Protein AF-A0A4Q8UHH3-F1 (afdb_monomer_lite)

Sequence (117 aa):
MDSLEEYKSFIDDAVATSRSMQSNWCLQGKYPDTAENSEINELLSTLNKKQLLVLSAMLERAKESGVHDLLALIHEKQILGNLEIYTSKSKLPVEPFGTEMHYDFISRKFGDDWPEL

Foldseek 3Di:
DDLVVVLVVVLVVLLVVLADPVLVCLQVLHDPPDPVCVVVSVVSVPDDNVRSNVVSVVRSVVSLVVSLVVQVVQLVCVVVVNDWDDDPVGIRDRPPPVDGSSVVSVCVNVPHDDDDD

Radius of gyration: 18.14 Å; chains: 1; bounding box: 42×30×45 Å

Secondary structure (DSSP, 8-state):
--HHHHHHHHHHHHHHHTS-HHHHHHHHT---S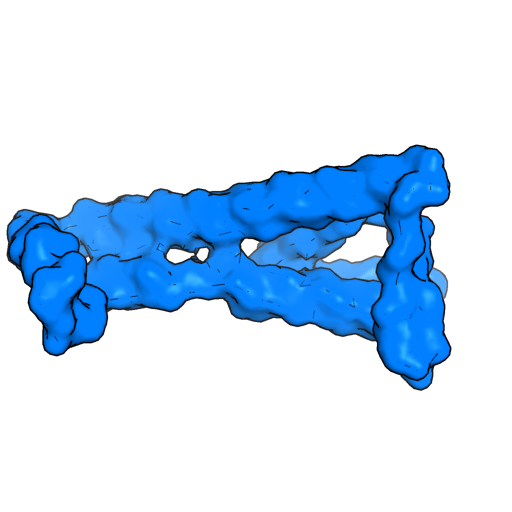SGGGHHHHHHHHH--HHHHHHHHHHHHHHHHHHHHHHHHHHHHHHHTTS---B-SS-BPPSSTTSS-HHHHHHHHHHTPPPPP-

Structure (mmCIF, N/CA/C/O backbone):
data_AF-A0A4Q8UHH3-F1
#
_entry.id   AF-A0A4Q8UHH3-F1
#
loop_
_atom_site.group_PDB
_atom_site.id
_atom_site.type_symbol
_atom_site.label_atom_id
_atom_site.label_alt_id
_atom_site.label_comp_id
_atom_site.label_asym_id
_atom_site.label_entity_id
_atom_site.label_seq_id
_atom_site.pdbx_PDB_ins_code
_atom_site.Cartn_x
_atom_site.Cartn_y
_atom_site.Cartn_z
_atom_site.occupancy
_atom_site.B_iso_or_equiv
_atom_site.auth_seq_id
_atom_site.auth_comp_id
_atom_site.auth_asym_id
_atom_site.auth_atom_id
_atom_site.pdbx_PDB_model_num
ATOM 1 N N . MET A 1 1 ? 21.754 -7.822 -9.681 1.00 59.00 1 MET A N 1
ATOM 2 C CA . MET A 1 1 ? 20.289 -7.966 -9.724 1.00 59.00 1 MET A CA 1
ATOM 3 C C . MET A 1 1 ? 19.868 -7.358 -11.038 1.00 59.00 1 MET A C 1
ATOM 5 O O . MET A 1 1 ? 20.397 -6.303 -11.370 1.00 59.00 1 MET A O 1
ATOM 9 N N . ASP A 1 2 ? 19.097 -8.095 -11.823 1.00 85.75 2 ASP A N 1
ATOM 10 C CA . ASP A 1 2 ? 18.631 -7.643 -13.132 1.00 85.75 2 ASP A CA 1
ATOM 11 C C . ASP A 1 2 ? 17.644 -6.473 -12.959 1.00 85.75 2 ASP A C 1
ATOM 13 O O . ASP A 1 2 ? 16.943 -6.403 -11.950 1.00 85.75 2 ASP A O 1
ATOM 17 N N . SER A 1 3 ? 17.599 -5.560 -13.927 1.00 90.81 3 SER A N 1
ATOM 18 C CA . SER A 1 3 ? 16.670 -4.423 -13.973 1.00 90.81 3 SER A CA 1
ATOM 19 C C . SER A 1 3 ? 15.203 -4.846 -13.824 1.00 90.81 3 SER A C 1
ATOM 21 O O . SER A 1 3 ? 14.410 -4.132 -13.213 1.00 90.81 3 SER A O 1
ATOM 23 N N . LEU A 1 4 ? 14.866 -6.043 -14.313 1.00 93.56 4 LEU A N 1
ATOM 24 C CA . LEU A 1 4 ? 13.563 -6.669 -14.130 1.00 93.56 4 LEU A CA 1
ATOM 25 C C . LEU A 1 4 ? 13.283 -7.033 -12.668 1.00 93.56 4 LEU A C 1
ATOM 27 O O . LEU A 1 4 ? 12.205 -6.756 -12.156 1.00 93.56 4 LEU A O 1
ATOM 31 N N . GLU A 1 5 ? 14.246 -7.641 -11.981 1.00 93.75 5 GLU A N 1
ATOM 32 C CA . GLU A 1 5 ? 14.086 -8.037 -10.577 1.00 93.75 5 GLU A CA 1
ATOM 33 C C . GLU A 1 5 ? 13.984 -6.815 -9.656 1.00 93.75 5 GLU A C 1
ATOM 35 O O . GLU A 1 5 ? 13.251 -6.835 -8.672 1.00 93.75 5 GLU A O 1
ATOM 40 N N . GLU A 1 6 ? 14.662 -5.718 -10.000 1.00 93.62 6 GLU A N 1
ATOM 41 C CA . GLU A 1 6 ? 14.496 -4.435 -9.310 1.00 93.62 6 GLU A CA 1
ATOM 42 C C . GLU A 1 6 ? 13.085 -3.853 -9.531 1.00 93.62 6 GLU A C 1
ATOM 44 O O . GLU A 1 6 ? 12.507 -3.298 -8.598 1.00 93.62 6 GLU A O 1
ATOM 49 N N . TYR A 1 7 ? 12.495 -4.025 -10.722 1.00 95.44 7 TYR A N 1
ATOM 50 C CA . TYR A 1 7 ? 11.097 -3.653 -10.980 1.00 95.44 7 TYR A CA 1
ATOM 51 C C . TYR A 1 7 ? 10.117 -4.474 -10.153 1.00 95.44 7 TYR A C 1
ATOM 53 O O . TYR A 1 7 ? 9.265 -3.899 -9.477 1.00 95.44 7 TYR A O 1
ATOM 61 N N . LYS A 1 8 ? 10.269 -5.802 -10.156 1.00 96.06 8 LYS A N 1
ATOM 62 C CA . LYS A 1 8 ? 9.430 -6.690 -9.345 1.00 96.06 8 LYS A CA 1
ATOM 63 C C . LYS A 1 8 ? 9.503 -6.302 -7.871 1.00 96.06 8 LYS A C 1
ATOM 65 O O . LYS A 1 8 ? 8.473 -6.044 -7.260 1.00 96.06 8 LYS A O 1
ATOM 70 N N . SER A 1 9 ? 10.721 -6.131 -7.349 1.00 95.44 9 SER A N 1
ATOM 71 C CA . SER A 1 9 ? 10.949 -5.696 -5.968 1.00 95.44 9 SER A CA 1
ATOM 72 C C . SER A 1 9 ? 10.286 -4.352 -5.665 1.00 95.44 9 SER A C 1
ATOM 74 O O . SER A 1 9 ? 9.672 -4.211 -4.616 1.00 95.44 9 SER A O 1
ATOM 76 N N . PHE A 1 10 ? 10.371 -3.373 -6.571 1.00 95.69 10 PHE A N 1
ATOM 77 C CA . PHE A 1 10 ? 9.735 -2.068 -6.382 1.00 95.69 10 PHE A CA 1
ATOM 78 C C . PHE A 1 10 ? 8.207 -2.181 -6.246 1.00 95.69 10 PHE A C 1
ATOM 80 O O . PHE A 1 10 ? 7.610 -1.532 -5.384 1.00 95.69 10 PHE A O 1
ATOM 87 N N . ILE A 1 11 ? 7.565 -3.015 -7.069 1.00 97.56 11 ILE A N 1
ATOM 88 C CA . ILE A 1 11 ? 6.114 -3.241 -7.001 1.00 97.56 11 ILE A CA 1
ATOM 89 C C . ILE A 1 11 ? 5.730 -4.058 -5.770 1.00 97.56 11 ILE A C 1
ATOM 91 O O . ILE A 1 11 ? 4.761 -3.714 -5.092 1.00 97.56 11 ILE A O 1
ATOM 95 N N . ASP A 1 12 ? 6.504 -5.086 -5.432 1.00 97.31 12 ASP A N 1
ATOM 96 C CA . ASP A 1 12 ? 6.278 -5.897 -4.236 1.00 97.31 12 ASP A CA 1
ATOM 97 C C . ASP A 1 12 ? 6.399 -5.040 -2.958 1.00 97.31 12 ASP A C 1
ATOM 99 O O . ASP A 1 12 ? 5.568 -5.143 -2.049 1.00 97.31 12 ASP A O 1
ATOM 103 N N . ASP A 1 13 ? 7.353 -4.104 -2.919 1.00 96.31 13 ASP A N 1
ATOM 104 C CA . ASP A 1 13 ? 7.493 -3.119 -1.841 1.00 96.31 13 ASP A CA 1
ATOM 105 C C . ASP A 1 13 ? 6.301 -2.147 -1.790 1.00 96.31 13 ASP A C 1
ATOM 107 O O . ASP A 1 13 ? 5.816 -1.802 -0.702 1.00 96.31 13 ASP A O 1
ATOM 111 N N . ALA A 1 14 ? 5.778 -1.724 -2.947 1.00 97.25 14 ALA A N 1
ATOM 112 C CA . ALA A 1 14 ? 4.569 -0.903 -3.020 1.00 97.25 14 ALA A CA 1
ATOM 113 C C . ALA A 1 14 ? 3.342 -1.651 -2.468 1.00 97.25 14 ALA A C 1
ATOM 115 O O . ALA A 1 14 ? 2.574 -1.076 -1.693 1.00 97.25 14 ALA A O 1
ATOM 116 N N . VAL A 1 15 ? 3.194 -2.942 -2.787 1.00 97.81 15 VAL A N 1
ATOM 117 C CA . VAL A 1 15 ? 2.162 -3.837 -2.229 1.00 97.81 15 VAL A CA 1
ATOM 118 C C . VAL A 1 15 ? 2.316 -3.995 -0.718 1.00 97.81 15 VAL A C 1
ATOM 120 O O . VAL A 1 15 ? 1.335 -3.889 0.023 1.00 97.81 15 VAL A O 1
ATOM 123 N N . ALA A 1 16 ? 3.536 -4.213 -0.226 1.00 96.12 16 ALA A N 1
ATOM 124 C CA . ALA A 1 16 ? 3.792 -4.324 1.208 1.00 96.12 16 ALA A CA 1
ATOM 125 C C . ALA A 1 16 ? 3.436 -3.023 1.952 1.00 96.12 16 ALA A C 1
ATOM 127 O O . ALA A 1 16 ? 2.845 -3.059 3.036 1.00 96.12 16 ALA A O 1
ATOM 128 N N . THR A 1 17 ? 3.734 -1.876 1.338 1.00 94.81 17 THR A N 1
ATOM 129 C CA . THR A 1 17 ? 3.512 -0.537 1.906 1.00 94.81 17 THR A CA 1
ATOM 130 C C . THR A 1 17 ? 2.065 -0.048 1.759 1.00 94.81 17 THR A C 1
ATOM 132 O O . THR A 1 17 ? 1.651 0.891 2.447 1.00 94.81 17 THR A O 1
ATOM 135 N N . SER A 1 18 ? 1.256 -0.673 0.898 1.00 95.25 18 SER A N 1
ATOM 136 C CA . SER A 1 18 ? -0.145 -0.283 0.707 1.00 95.25 18 SER A CA 1
ATOM 137 C C . SER A 1 18 ? -1.055 -0.707 1.862 1.00 95.25 18 SER A C 1
ATOM 139 O O . SER A 1 18 ? -2.202 -0.268 1.910 1.00 95.25 18 SER A O 1
ATOM 141 N N . ARG A 1 19 ? -0.566 -1.533 2.798 1.00 93.50 19 ARG A N 1
ATOM 142 C CA . ARG A 1 19 ? -1.339 -1.959 3.971 1.00 93.50 19 ARG A CA 1
ATOM 143 C C . ARG A 1 19 ? -1.547 -0.810 4.952 1.00 93.50 19 ARG A C 1
ATOM 145 O O . ARG A 1 19 ? -0.590 -0.154 5.371 1.00 93.50 19 ARG A O 1
ATOM 152 N N . SER A 1 20 ? -2.789 -0.577 5.370 1.00 95.38 20 SER A N 1
ATOM 153 C CA . SER A 1 20 ? -3.104 0.544 6.257 1.00 95.38 20 SER A CA 1
ATOM 154 C C . SER A 1 20 ? -2.979 0.161 7.734 1.00 95.38 20 SER A C 1
ATOM 156 O O . SER A 1 20 ? -3.782 -0.587 8.291 1.00 95.38 20 SER A O 1
ATOM 158 N N . MET A 1 21 ? -2.007 0.755 8.433 1.00 95.19 21 MET A N 1
ATOM 159 C CA . MET A 1 21 ? -1.912 0.634 9.897 1.00 95.19 21 MET A CA 1
ATOM 160 C C . MET A 1 21 ? -3.163 1.168 10.607 1.00 95.19 21 MET A C 1
ATOM 162 O O . MET A 1 21 ? -3.597 0.613 11.613 1.00 95.19 21 MET A O 1
ATOM 166 N N . GLN A 1 22 ? -3.775 2.208 10.046 1.00 96.50 22 GLN A N 1
ATOM 167 C CA . GLN A 1 22 ? -4.995 2.825 10.560 1.00 96.50 22 GLN A CA 1
ATOM 168 C C . GLN A 1 22 ? -6.198 1.883 10.447 1.00 96.50 22 GLN A C 1
ATOM 170 O O . GLN A 1 22 ? -6.977 1.761 11.389 1.00 96.50 22 GLN A O 1
ATOM 175 N N . SER A 1 23 ? -6.301 1.149 9.335 1.00 97.06 23 SER A N 1
ATOM 176 C CA . SER A 1 23 ? -7.287 0.076 9.170 1.00 97.06 23 SER A CA 1
ATOM 177 C C . SER A 1 23 ? -7.157 -0.977 10.280 1.00 97.06 23 SER A C 1
ATOM 179 O O . SER A 1 23 ? -8.152 -1.325 10.918 1.00 97.06 23 SER A O 1
ATOM 181 N N . ASN A 1 24 ? -5.929 -1.408 10.594 1.00 96.06 24 ASN A N 1
ATOM 182 C CA . ASN A 1 24 ? -5.674 -2.365 11.677 1.00 96.06 24 ASN A CA 1
ATOM 183 C C . ASN A 1 24 ? -6.076 -1.823 13.059 1.00 96.06 24 ASN A C 1
ATOM 185 O O . ASN A 1 24 ? -6.689 -2.546 13.844 1.00 96.06 24 ASN A O 1
ATOM 189 N N . TRP A 1 25 ? -5.778 -0.558 13.359 1.00 97.38 25 TRP A N 1
ATOM 190 C CA . TRP A 1 25 ? -6.202 0.081 14.612 1.00 97.38 25 TRP A CA 1
ATOM 191 C C . TRP A 1 25 ? -7.727 0.185 14.730 1.00 97.38 25 TRP A C 1
ATOM 193 O O . TRP A 1 25 ? -8.284 -0.090 15.793 1.00 97.38 25 TRP A O 1
ATOM 203 N N . CYS A 1 26 ? -8.431 0.471 13.630 1.00 95.88 26 CYS A N 1
ATOM 204 C CA . CYS A 1 26 ? -9.893 0.408 13.600 1.00 95.88 26 CYS A CA 1
ATOM 205 C C . CYS A 1 26 ? -10.422 -0.995 13.922 1.00 95.88 26 CYS A C 1
ATOM 207 O O . CYS A 1 26 ? -11.366 -1.112 14.698 1.00 95.88 26 CYS A O 1
ATOM 209 N N . LEU A 1 27 ? -9.814 -2.066 13.402 1.00 94.62 27 LEU A N 1
ATOM 210 C CA . LEU A 1 27 ? -10.223 -3.437 13.752 1.00 94.62 27 LEU A CA 1
ATOM 211 C C . LEU A 1 27 ? -10.018 -3.759 15.235 1.00 94.62 27 LEU A C 1
ATOM 213 O O . LEU A 1 27 ? -10.794 -4.521 15.812 1.00 94.62 27 LEU A O 1
ATOM 217 N N . GLN A 1 28 ? -8.997 -3.168 15.852 1.00 94.06 28 GLN A N 1
ATOM 218 C CA . GLN A 1 28 ? -8.734 -3.270 17.289 1.00 94.06 28 GLN A CA 1
ATOM 219 C C . GLN A 1 28 ? -9.654 -2.365 18.127 1.00 94.06 28 GLN A C 1
ATOM 221 O O . GLN A 1 28 ? -9.678 -2.485 19.350 1.00 94.06 28 GLN A O 1
ATOM 226 N N . GLY A 1 29 ? -10.423 -1.482 17.483 1.00 94.88 29 GLY A N 1
ATOM 227 C CA . GLY A 1 29 ? -11.332 -0.537 18.129 1.00 94.88 29 GLY A CA 1
ATOM 228 C C . GLY A 1 29 ? -10.635 0.656 18.786 1.00 94.88 29 GLY A C 1
ATOM 229 O O . GLY A 1 29 ? -11.290 1.392 19.520 1.00 94.88 29 GLY A O 1
ATOM 230 N N . LYS A 1 30 ? -9.328 0.852 18.561 1.00 96.69 30 LYS A N 1
ATOM 231 C CA . LYS A 1 30 ? -8.565 1.955 19.158 1.00 96.69 30 LYS A CA 1
ATOM 232 C C . LYS A 1 30 ? -7.269 2.240 18.387 1.00 96.69 30 LYS A C 1
ATOM 234 O O . LYS A 1 30 ? -6.536 1.324 18.027 1.00 96.69 30 LYS A O 1
ATOM 239 N N . TYR A 1 31 ? -6.968 3.519 18.197 1.00 97.75 31 TYR A N 1
ATOM 240 C CA . TYR A 1 31 ? -5.655 4.050 17.818 1.00 97.75 31 TYR A CA 1
ATOM 241 C C . TYR A 1 31 ? -4.724 4.123 19.048 1.00 97.75 31 TYR A C 1
ATOM 243 O O . TYR A 1 31 ? -5.185 3.962 20.183 1.00 97.75 31 TYR A O 1
ATOM 251 N N . PRO A 1 32 ? -3.414 4.397 18.878 1.00 97.50 32 PRO A N 1
ATOM 252 C CA . PRO A 1 32 ? -2.529 4.696 20.003 1.00 97.50 32 PRO A CA 1
ATOM 253 C C . PRO A 1 32 ? -3.119 5.759 20.939 1.00 97.50 32 PRO A C 1
ATOM 255 O O . PRO A 1 32 ? -3.750 6.717 20.487 1.00 97.50 32 PRO A O 1
ATOM 258 N N . ASP A 1 33 ? -2.926 5.578 22.244 1.00 96.56 33 ASP A N 1
ATOM 259 C CA . ASP A 1 33 ? -3.543 6.420 23.270 1.00 96.56 33 ASP A CA 1
ATOM 260 C C . ASP A 1 33 ? -2.799 7.751 23.419 1.00 96.56 33 ASP A C 1
ATOM 262 O O . ASP A 1 33 ? -1.889 7.892 24.235 1.00 96.56 33 ASP A O 1
ATOM 266 N N . THR A 1 34 ? -3.153 8.714 22.571 1.00 97.62 34 THR A N 1
ATOM 267 C CA . THR A 1 34 ? -2.579 10.063 22.552 1.00 97.62 34 THR A CA 1
ATOM 268 C C . THR A 1 34 ? -3.689 11.111 22.526 1.00 97.62 34 THR A C 1
ATOM 270 O O . THR A 1 34 ? -4.834 10.806 22.183 1.00 97.62 34 THR A O 1
ATOM 273 N N . ALA A 1 35 ? -3.363 12.356 22.885 1.00 97.50 35 ALA A N 1
ATOM 274 C CA . ALA A 1 35 ? -4.336 13.449 22.899 1.00 97.50 35 ALA A CA 1
ATOM 275 C C . ALA A 1 35 ? -4.934 13.700 21.503 1.00 97.50 35 ALA A C 1
ATOM 277 O O . ALA A 1 35 ? -6.136 13.929 21.378 1.00 97.50 35 ALA A O 1
ATOM 278 N N . GLU A 1 36 ? -4.118 13.576 20.455 1.00 97.25 36 GLU A N 1
ATOM 279 C CA . GLU A 1 36 ? -4.515 13.767 19.057 1.00 97.25 36 GLU A CA 1
ATOM 280 C C . GLU A 1 36 ? -5.518 12.708 18.581 1.00 97.25 36 GLU A C 1
ATOM 282 O O . GLU A 1 36 ? -6.346 12.984 17.719 1.00 97.25 36 GLU A O 1
ATOM 287 N N . ASN A 1 37 ? -5.470 11.502 19.156 1.00 97.69 37 ASN A N 1
ATOM 288 C CA . ASN A 1 37 ? -6.353 10.395 18.790 1.00 97.69 37 ASN A CA 1
ATOM 289 C C . ASN A 1 37 ? -7.603 10.303 19.676 1.00 97.69 37 ASN A C 1
ATOM 291 O O . ASN A 1 37 ? -8.382 9.364 19.518 1.00 97.69 37 ASN A O 1
ATOM 295 N N . SER A 1 38 ? -7.794 11.223 20.625 1.00 97.56 38 SER A N 1
ATOM 296 C CA . SER A 1 38 ? -8.867 11.138 21.626 1.00 97.56 38 SER A CA 1
ATOM 297 C C . SER A 1 38 ? -10.261 11.076 20.994 1.00 97.56 38 SER A C 1
ATOM 299 O O . SER A 1 38 ? -11.000 10.130 21.262 1.00 97.56 38 SER A O 1
ATOM 301 N N . GLU A 1 39 ? -10.578 11.994 20.080 1.00 98.19 39 GLU A N 1
ATOM 302 C CA . GLU A 1 39 ? -11.866 12.031 19.370 1.00 98.19 39 GLU A CA 1
ATOM 303 C C . GLU A 1 39 ? -12.080 10.793 18.485 1.00 98.19 39 GLU A C 1
ATOM 305 O O . GLU A 1 39 ? -13.178 10.240 18.415 1.00 98.19 39 GLU A O 1
ATOM 310 N N . ILE A 1 40 ? -11.013 10.307 17.841 1.00 97.88 40 ILE A N 1
ATOM 311 C CA . ILE A 1 40 ? -11.064 9.085 17.028 1.00 97.88 40 ILE A CA 1
ATOM 312 C C . ILE A 1 40 ? -11.376 7.885 17.924 1.00 97.88 40 ILE A C 1
ATOM 314 O O . ILE A 1 40 ? -12.249 7.083 17.605 1.00 97.88 40 ILE A O 1
ATOM 318 N N . ASN A 1 41 ? -10.689 7.759 19.058 1.00 98.19 41 ASN A N 1
ATOM 319 C CA . ASN A 1 41 ? -10.884 6.660 19.997 1.00 98.19 41 ASN A CA 1
ATOM 320 C C . ASN A 1 41 ? -12.268 6.697 20.651 1.00 98.19 41 ASN A C 1
ATOM 322 O O . ASN A 1 41 ? -12.880 5.643 20.826 1.00 98.19 41 ASN A O 1
ATOM 326 N N . GLU A 1 42 ? -12.780 7.888 20.963 1.00 98.00 42 GLU A N 1
ATOM 327 C CA . GLU A 1 42 ? -14.154 8.068 21.426 1.00 98.00 42 GLU A CA 1
ATOM 328 C C . GLU A 1 42 ? -15.141 7.561 20.371 1.00 98.00 42 GLU A C 1
ATOM 330 O O . GLU A 1 42 ? -15.955 6.689 20.679 1.00 98.00 42 GLU A O 1
ATOM 335 N N . LEU A 1 43 ? -15.004 7.992 19.111 1.00 97.88 43 LEU A N 1
ATOM 336 C CA . LEU A 1 43 ? -15.830 7.501 18.009 1.00 97.88 43 LEU A CA 1
ATOM 337 C C . LEU A 1 43 ? -15.760 5.974 17.888 1.00 97.88 43 LEU A C 1
ATOM 339 O O . LEU A 1 43 ? -16.803 5.319 17.893 1.00 97.88 43 LEU A O 1
ATOM 343 N N . LEU A 1 44 ? -14.557 5.393 17.807 1.00 97.62 44 LEU A N 1
ATOM 344 C CA . LEU A 1 44 ? -14.381 3.947 17.637 1.00 97.62 44 LEU A CA 1
ATOM 345 C C . LEU A 1 44 ? -15.012 3.143 18.778 1.00 97.62 44 LEU A C 1
ATOM 347 O O . LEU A 1 44 ? -15.568 2.076 18.521 1.00 97.62 44 LEU A O 1
ATOM 351 N N . SER A 1 45 ? -14.999 3.670 20.006 1.00 97.06 45 SER A N 1
ATOM 352 C CA . SER A 1 45 ? -15.612 3.014 21.168 1.00 97.06 45 SER A CA 1
ATOM 353 C C . SER A 1 45 ? -17.136 2.859 21.055 1.00 97.06 45 SER A C 1
ATOM 355 O O . SER A 1 45 ? -17.710 1.952 21.658 1.00 97.06 45 SER A O 1
ATOM 357 N N . THR A 1 46 ? -17.795 3.703 20.253 1.00 97.69 46 THR A N 1
ATOM 358 C CA . THR A 1 46 ? -19.250 3.645 20.021 1.00 97.69 46 THR A CA 1
ATOM 359 C C . THR A 1 46 ? -19.654 2.653 18.929 1.00 97.69 46 THR A C 1
ATOM 361 O O . THR A 1 46 ? -20.834 2.315 18.800 1.00 97.69 46 THR A O 1
ATOM 364 N N . LEU A 1 47 ? -18.695 2.183 18.126 1.00 98.06 47 LEU A N 1
ATOM 365 C CA . LEU A 1 47 ? -18.963 1.349 16.962 1.00 98.06 47 LEU A CA 1
ATOM 366 C C . LEU A 1 47 ? -19.013 -0.132 17.335 1.00 98.06 47 LEU A C 1
ATOM 368 O O . LEU A 1 47 ? -18.172 -0.664 18.058 1.00 98.06 47 LEU A O 1
ATOM 372 N N . ASN A 1 48 ? -19.980 -0.847 16.765 1.00 97.50 48 ASN A N 1
ATOM 373 C CA . ASN A 1 48 ? -20.007 -2.302 16.857 1.00 97.50 48 ASN A CA 1
ATOM 374 C C . ASN A 1 48 ? -19.012 -2.949 15.873 1.00 97.50 48 ASN A C 1
ATOM 376 O O . ASN A 1 48 ? -18.533 -2.328 14.924 1.00 97.50 48 ASN A O 1
ATOM 380 N N . LYS A 1 49 ? -18.762 -4.253 16.042 1.00 96.81 49 LYS A N 1
ATOM 381 C CA . LYS A 1 49 ? -17.807 -5.014 15.213 1.00 96.81 49 LYS A CA 1
ATOM 382 C C . LYS A 1 49 ? -18.054 -4.893 13.705 1.00 96.81 49 LYS A C 1
ATOM 384 O O . LYS A 1 49 ? -17.100 -4.801 12.943 1.00 96.81 49 LYS A O 1
ATOM 389 N N . LYS A 1 50 ? -19.316 -4.886 13.257 1.00 97.88 50 LYS A N 1
ATOM 390 C CA . LYS A 1 50 ? -19.645 -4.768 11.827 1.00 97.88 50 LYS A CA 1
ATOM 391 C C . LYS A 1 50 ? -19.283 -3.382 11.297 1.00 97.88 50 LYS A C 1
ATOM 393 O O . LYS A 1 50 ? -18.747 -3.280 10.200 1.00 97.88 50 LYS A O 1
ATOM 398 N N . GLN A 1 51 ? -19.557 -2.332 12.067 1.00 98.25 51 GLN A N 1
ATOM 399 C CA . GLN A 1 51 ? -19.195 -0.961 11.703 1.00 98.25 51 GLN A CA 1
ATOM 400 C C . GLN A 1 51 ? -17.673 -0.777 11.660 1.00 98.25 51 GLN A C 1
ATOM 402 O O . GLN A 1 51 ? -17.171 -0.209 10.695 1.00 98.25 51 GLN A O 1
ATOM 407 N N . LEU A 1 52 ? -16.941 -1.328 12.636 1.00 98.12 52 LEU A N 1
ATOM 408 C CA . LEU A 1 52 ? -15.473 -1.310 12.646 1.00 98.12 52 LEU A CA 1
ATOM 409 C C . LEU A 1 52 ? -14.877 -2.033 11.430 1.00 98.12 52 LEU A C 1
ATOM 411 O O . LEU A 1 52 ? -13.960 -1.509 10.805 1.00 98.12 52 LEU A O 1
ATOM 415 N N . LEU A 1 53 ? -15.431 -3.191 11.046 1.00 98.00 53 LEU A N 1
ATOM 416 C CA . LEU A 1 53 ? -15.019 -3.917 9.836 1.00 98.00 53 LEU A CA 1
ATOM 417 C C . LEU A 1 53 ? -15.245 -3.094 8.561 1.00 98.00 53 LEU A C 1
ATOM 419 O O . LEU A 1 53 ? -14.375 -3.056 7.695 1.00 98.00 53 LEU A O 1
ATOM 423 N N . VAL A 1 54 ? -16.397 -2.425 8.441 1.00 98.25 54 VAL A N 1
ATOM 424 C CA . VAL A 1 54 ? -16.691 -1.560 7.287 1.00 98.25 54 VAL A CA 1
ATOM 425 C C . VAL A 1 54 ? -15.724 -0.377 7.238 1.00 98.25 54 VAL A C 1
ATOM 427 O O . VAL A 1 54 ? -15.141 -0.128 6.186 1.00 98.25 54 VAL A O 1
ATOM 430 N N . LEU A 1 55 ? -15.508 0.312 8.364 1.00 98.19 55 LEU A N 1
ATOM 431 C CA . LEU A 1 55 ? -14.597 1.455 8.446 1.00 98.19 55 LEU A CA 1
ATOM 432 C C . LEU A 1 55 ? -13.150 1.056 8.126 1.00 98.19 55 LEU A C 1
ATOM 434 O O . LEU A 1 55 ? -12.508 1.699 7.300 1.00 98.19 55 LEU A O 1
ATOM 438 N N . SER A 1 56 ? -12.660 -0.036 8.715 1.00 97.75 56 SER A N 1
ATOM 439 C CA . SER A 1 56 ? -11.341 -0.598 8.403 1.00 97.75 56 SER A CA 1
ATOM 440 C C . SER A 1 56 ? -11.200 -0.880 6.905 1.00 97.75 56 SER A C 1
ATOM 442 O O . SER A 1 56 ? -10.254 -0.413 6.275 1.00 97.75 56 SER A O 1
ATOM 444 N N . ALA A 1 57 ? -12.183 -1.544 6.294 1.00 97.69 57 ALA A N 1
ATOM 445 C CA . ALA A 1 57 ? -12.138 -1.852 4.870 1.00 97.69 57 ALA A CA 1
ATOM 446 C C . ALA A 1 57 ? -12.221 -0.602 3.971 1.00 97.69 57 ALA A C 1
ATOM 448 O O . ALA A 1 57 ? -11.768 -0.643 2.829 1.00 97.69 57 ALA A O 1
ATOM 449 N N . MET A 1 58 ? -12.815 0.501 4.437 1.00 98.06 58 MET A N 1
ATOM 450 C CA . MET A 1 58 ? -12.775 1.786 3.728 1.00 98.06 58 MET A CA 1
ATOM 451 C C . MET A 1 58 ? -11.385 2.424 3.808 1.00 98.06 58 MET A C 1
ATOM 453 O O . MET A 1 58 ? -10.876 2.882 2.789 1.00 98.06 58 MET A O 1
ATOM 457 N N . LEU A 1 59 ? -10.762 2.420 4.990 1.00 97.81 59 LEU A N 1
ATOM 458 C CA . LEU A 1 59 ? -9.415 2.962 5.199 1.00 97.81 59 LEU A CA 1
ATOM 459 C C . LEU A 1 59 ? -8.350 2.186 4.419 1.00 97.81 59 LEU A C 1
ATOM 461 O O . LEU A 1 59 ? -7.433 2.795 3.871 1.00 97.81 59 LEU A O 1
ATOM 465 N N . GLU A 1 60 ? -8.482 0.860 4.348 1.00 97.00 60 GLU A N 1
ATOM 466 C CA . GLU A 1 60 ? -7.605 0.013 3.536 1.00 97.00 60 GLU A CA 1
ATOM 467 C C . GLU A 1 60 ? -7.705 0.399 2.055 1.00 97.00 60 GLU A C 1
ATOM 469 O O . GLU A 1 60 ? -6.708 0.780 1.447 1.00 97.00 60 GLU A O 1
ATOM 474 N N . ARG A 1 61 ? -8.929 0.432 1.506 1.00 96.81 61 ARG A N 1
ATOM 475 C CA . ARG A 1 61 ? -9.169 0.809 0.104 1.00 96.81 61 ARG A CA 1
ATOM 476 C C . ARG A 1 61 ? -8.700 2.223 -0.217 1.00 96.81 61 ARG A C 1
ATOM 478 O O . ARG A 1 61 ? -8.176 2.456 -1.298 1.00 96.81 61 ARG A O 1
ATOM 485 N N . ALA A 1 62 ? -8.880 3.171 0.702 1.00 97.56 62 ALA A N 1
ATOM 486 C CA . ALA A 1 62 ? -8.415 4.541 0.508 1.00 97.56 62 ALA A CA 1
ATOM 487 C C . ALA A 1 62 ? -6.883 4.606 0.403 1.00 97.56 62 ALA A C 1
ATOM 489 O O . ALA A 1 62 ? -6.351 5.303 -0.461 1.00 97.56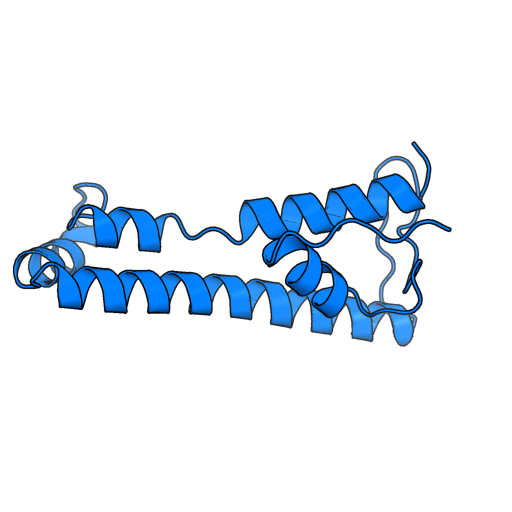 62 ALA A O 1
ATOM 490 N N . LYS A 1 63 ? -6.165 3.850 1.246 1.00 96.75 63 LYS A N 1
ATOM 491 C CA . LYS A 1 63 ? -4.703 3.761 1.178 1.00 96.75 63 LYS A CA 1
ATOM 492 C C . LYS A 1 63 ? -4.242 3.090 -0.117 1.00 96.75 63 LYS A C 1
ATOM 494 O O . LYS A 1 63 ? -3.339 3.612 -0.765 1.00 96.75 63 LYS A O 1
ATOM 499 N N . GLU A 1 64 ? -4.873 1.981 -0.498 1.00 96.69 64 GLU A N 1
ATOM 500 C CA . GLU A 1 64 ? -4.590 1.256 -1.743 1.00 96.69 64 GLU A CA 1
ATOM 501 C C . GLU A 1 64 ? -4.833 2.132 -2.980 1.00 96.69 64 GLU A C 1
ATOM 503 O O . GLU A 1 64 ? -3.959 2.219 -3.838 1.00 96.69 64 GLU A O 1
ATOM 508 N N . SER A 1 65 ? -5.963 2.847 -3.034 1.00 97.31 65 SER A N 1
ATOM 509 C CA . SER A 1 65 ? -6.287 3.789 -4.115 1.00 97.31 65 SER A CA 1
ATOM 510 C C . SER A 1 65 ? -5.231 4.885 -4.241 1.00 97.31 65 SER A C 1
ATOM 512 O O . SER A 1 65 ? -4.792 5.188 -5.342 1.00 97.31 65 SER A O 1
ATOM 514 N N . GLY A 1 66 ? -4.760 5.443 -3.121 1.00 98.00 66 GLY A N 1
ATOM 515 C CA . GLY A 1 66 ? -3.707 6.459 -3.153 1.00 98.00 66 GLY A CA 1
ATOM 516 C C . GLY A 1 66 ? -2.371 5.940 -3.698 1.00 98.00 66 GLY A C 1
ATOM 517 O O . GLY A 1 66 ? -1.668 6.673 -4.390 1.00 98.00 66 GLY A O 1
ATOM 518 N N . VAL A 1 67 ? -2.012 4.681 -3.409 1.00 98.12 67 VAL A N 1
ATOM 519 C CA . VAL A 1 67 ? -0.811 4.046 -3.984 1.00 98.12 67 VAL A CA 1
ATOM 520 C C . VAL A 1 67 ? -1.007 3.793 -5.477 1.00 98.12 67 VAL A C 1
ATOM 522 O O . VAL A 1 67 ? -0.141 4.158 -6.267 1.00 98.12 67 VAL A O 1
ATOM 525 N N . HIS A 1 68 ? -2.155 3.238 -5.865 1.00 98.31 68 HIS A N 1
ATOM 526 C CA . HIS A 1 68 ? -2.520 3.015 -7.262 1.00 98.31 68 HIS A CA 1
ATOM 527 C C . HIS A 1 68 ? -2.415 4.301 -8.097 1.00 98.31 68 HIS A C 1
ATOM 529 O O . HIS A 1 68 ? -1.715 4.321 -9.109 1.00 98.31 68 HIS A 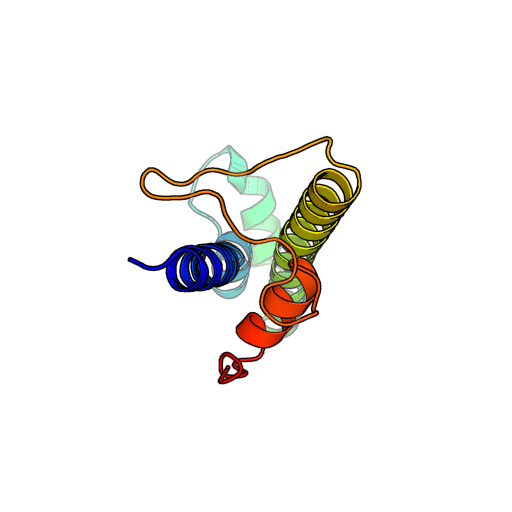O 1
ATOM 535 N N . ASP A 1 69 ? -3.048 5.388 -7.651 1.00 98.62 69 ASP A N 1
ATOM 536 C CA . ASP A 1 69 ? -3.090 6.652 -8.394 1.00 98.62 69 ASP A CA 1
ATOM 537 C C . ASP A 1 69 ? -1.696 7.277 -8.538 1.00 98.62 69 ASP A C 1
ATOM 539 O O . ASP A 1 69 ? -1.358 7.835 -9.585 1.00 98.62 69 ASP A O 1
ATOM 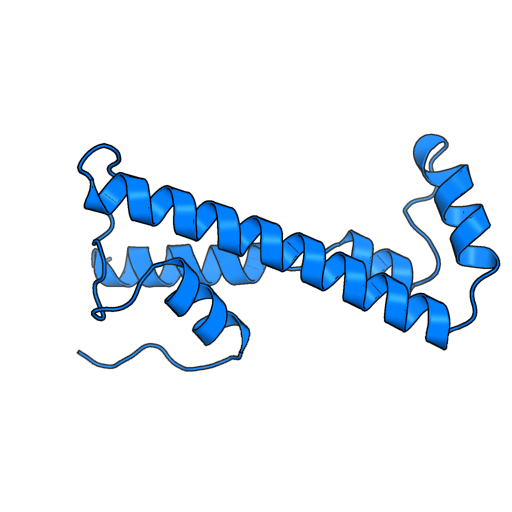543 N N . LEU A 1 70 ? -0.848 7.137 -7.514 1.00 98.31 70 LEU A N 1
ATOM 544 C CA . LEU A 1 70 ? 0.545 7.571 -7.586 1.00 98.31 70 LEU A CA 1
ATOM 545 C C . LEU A 1 70 ? 1.347 6.747 -8.603 1.00 98.31 70 LEU A C 1
ATOM 547 O O . LEU A 1 70 ? 2.112 7.325 -9.374 1.00 98.31 70 LEU A O 1
ATOM 551 N N . LEU A 1 71 ? 1.177 5.421 -8.634 1.00 98.12 71 LEU A N 1
ATOM 552 C CA . LEU A 1 71 ? 1.845 4.559 -9.616 1.00 98.12 71 LEU A CA 1
ATOM 553 C C . LEU A 1 71 ? 1.371 4.860 -11.043 1.00 98.12 71 LEU A C 1
ATOM 555 O O . LEU A 1 71 ? 2.190 4.885 -11.959 1.00 98.12 71 LEU A O 1
ATOM 559 N N . ALA A 1 72 ? 0.081 5.147 -11.234 1.00 98.31 72 ALA A N 1
ATOM 560 C CA . ALA A 1 72 ? -0.462 5.574 -12.522 1.00 98.31 72 ALA A CA 1
ATOM 561 C C . ALA A 1 72 ? 0.162 6.899 -12.990 1.00 98.31 72 ALA A C 1
ATOM 563 O O . ALA A 1 72 ? 0.624 6.992 -14.127 1.00 98.31 72 ALA A O 1
ATOM 564 N N . LEU A 1 73 ? 0.268 7.891 -12.097 1.00 97.94 73 LEU A N 1
ATOM 565 C CA . LEU A 1 73 ? 0.938 9.161 -12.386 1.00 97.94 73 LEU A CA 1
ATOM 566 C C . LEU A 1 73 ? 2.416 8.958 -12.747 1.00 97.94 73 LEU A C 1
ATOM 568 O O . LEU A 1 73 ? 2.896 9.519 -13.729 1.00 97.94 73 LEU A O 1
ATOM 572 N N . ILE A 1 74 ? 3.151 8.174 -11.954 1.00 97.06 74 ILE A N 1
ATOM 573 C CA . ILE A 1 74 ? 4.568 7.873 -12.205 1.00 97.06 74 ILE A CA 1
ATOM 574 C C . ILE A 1 74 ? 4.736 7.231 -13.583 1.00 97.06 74 ILE A C 1
ATOM 576 O O . ILE A 1 74 ? 5.570 7.677 -14.372 1.00 97.06 74 ILE A O 1
ATOM 580 N N . HIS A 1 75 ? 3.918 6.226 -13.880 1.00 97.00 75 HIS A N 1
ATOM 581 C CA . HIS A 1 75 ? 3.937 5.514 -15.145 1.00 97.00 75 HIS A CA 1
ATOM 582 C C . HIS A 1 75 ? 3.669 6.448 -16.340 1.00 97.00 75 HIS A C 1
ATOM 584 O O . HIS A 1 75 ? 4.462 6.471 -17.282 1.00 97.00 75 HIS A O 1
ATOM 590 N N . GLU A 1 76 ? 2.640 7.300 -16.266 1.00 97.50 76 GLU A N 1
ATOM 591 C CA . GLU A 1 76 ? 2.356 8.312 -17.295 1.00 97.50 76 GLU A CA 1
ATOM 592 C C . GLU A 1 76 ? 3.574 9.223 -17.530 1.00 97.50 76 GLU A C 1
ATOM 594 O O . GLU A 1 76 ? 3.962 9.496 -18.669 1.00 97.50 76 GLU A O 1
ATOM 599 N N . LYS A 1 77 ? 4.241 9.668 -16.456 1.00 97.50 77 LYS A N 1
ATOM 600 C CA . LYS A 1 77 ? 5.448 10.499 -16.575 1.00 97.50 77 LYS A CA 1
ATOM 601 C C . LYS A 1 77 ? 6.626 9.749 -17.204 1.00 97.50 77 LYS A C 1
ATOM 603 O O . LYS A 1 77 ? 7.397 10.392 -17.919 1.00 97.50 77 LYS A O 1
ATOM 608 N N . GLN A 1 78 ? 6.764 8.440 -16.976 1.00 96.25 78 GLN A N 1
ATOM 609 C CA . GLN A 1 78 ? 7.790 7.618 -17.629 1.00 96.25 78 GLN A CA 1
ATOM 610 C C . GLN A 1 78 ? 7.524 7.460 -19.133 1.00 96.25 78 GLN A C 1
ATOM 612 O O . GLN A 1 78 ? 8.439 7.671 -19.928 1.00 96.25 78 GLN A O 1
ATOM 617 N N . ILE A 1 79 ? 6.281 7.167 -19.532 1.00 94.94 79 ILE A N 1
ATOM 618 C CA . ILE A 1 79 ? 5.887 7.016 -20.946 1.00 94.94 79 ILE A CA 1
ATOM 619 C C . ILE A 1 79 ? 6.082 8.317 -21.731 1.00 94.94 79 ILE A C 1
ATOM 621 O O . ILE A 1 79 ? 6.585 8.304 -22.853 1.00 94.94 79 ILE A O 1
ATOM 625 N N . LEU A 1 80 ? 5.752 9.462 -21.127 1.00 95.31 80 LEU A N 1
ATOM 626 C CA . LEU A 1 80 ? 5.955 10.777 -21.743 1.00 95.31 80 LEU A CA 1
ATOM 627 C C . LEU A 1 80 ? 7.431 11.226 -21.775 1.00 95.31 80 LEU A C 1
ATOM 629 O O . LEU A 1 80 ? 7.712 12.332 -22.231 1.00 95.31 80 LEU A O 1
ATOM 633 N N . GLY A 1 81 ? 8.369 10.414 -21.272 1.00 87.88 81 GLY A N 1
ATOM 634 C CA . GLY A 1 81 ? 9.803 10.724 -21.240 1.00 87.88 81 GLY A CA 1
ATOM 635 C C . GLY A 1 81 ? 10.202 11.799 -20.221 1.00 87.88 81 GLY A C 1
ATOM 636 O O . GLY A 1 81 ? 11.317 12.309 -20.269 1.00 87.88 81 GLY A O 1
ATOM 637 N N . ASN A 1 82 ? 9.303 12.151 -19.299 1.00 90.44 82 ASN A N 1
ATOM 638 C CA . ASN A 1 82 ? 9.504 13.220 -18.316 1.00 90.44 82 ASN A CA 1
ATOM 639 C C . ASN A 1 82 ? 10.083 12.720 -16.986 1.00 90.44 82 ASN A C 1
ATOM 641 O O . ASN A 1 82 ? 10.481 13.529 -16.148 1.00 90.44 82 ASN A O 1
ATOM 645 N N . LEU A 1 83 ? 10.078 11.406 -16.761 1.00 96.12 83 LEU A N 1
ATOM 646 C CA . LEU A 1 83 ? 10.541 10.787 -15.528 1.00 96.12 83 LEU A CA 1
ATOM 647 C C . LEU A 1 83 ? 11.317 9.509 -15.833 1.00 96.12 83 LEU A C 1
ATOM 649 O O . LEU A 1 83 ? 10.870 8.649 -16.584 1.00 96.12 83 LEU A O 1
ATOM 653 N N . GLU A 1 84 ? 12.459 9.360 -15.182 1.00 95.06 84 GLU A N 1
ATOM 654 C CA . GLU A 1 84 ? 13.201 8.110 -15.122 1.00 95.06 84 GLU A CA 1
ATOM 655 C C . GLU A 1 84 ? 13.423 7.763 -13.654 1.00 95.06 84 GLU A C 1
ATOM 657 O O . GLU A 1 84 ? 13.734 8.641 -12.848 1.00 95.06 84 GLU A O 1
ATOM 662 N N . ILE A 1 85 ? 13.270 6.488 -13.301 1.00 94.06 85 ILE A N 1
ATOM 663 C CA . ILE A 1 85 ? 13.514 6.012 -11.941 1.00 94.06 85 ILE A CA 1
ATOM 664 C C . ILE A 1 85 ? 14.756 5.136 -11.973 1.00 94.06 85 ILE A C 1
ATOM 666 O O . ILE A 1 85 ? 14.852 4.204 -12.773 1.00 94.06 85 ILE A O 1
ATOM 670 N N . TYR A 1 86 ? 15.703 5.445 -11.098 1.00 93.12 86 TYR A N 1
ATOM 671 C CA . TYR A 1 86 ? 16.933 4.690 -10.930 1.00 93.12 86 TYR A CA 1
ATOM 672 C C . TYR A 1 86 ? 16.959 4.098 -9.528 1.00 93.12 86 TYR A C 1
ATOM 674 O O . TYR A 1 86 ? 16.766 4.815 -8.545 1.00 93.12 86 TYR A O 1
ATOM 682 N N . THR A 1 87 ? 17.233 2.800 -9.436 1.00 84.69 87 THR A N 1
ATOM 683 C CA . THR A 1 87 ? 17.728 2.203 -8.195 1.00 84.69 87 THR A CA 1
ATOM 684 C C . THR A 1 87 ? 19.247 2.361 -8.145 1.00 84.69 87 THR A C 1
ATOM 686 O O . THR A 1 87 ? 19.876 2.817 -9.103 1.00 84.69 87 THR A O 1
ATOM 689 N N . SER A 1 88 ? 19.881 1.976 -7.036 1.00 82.62 88 SER A N 1
ATOM 690 C CA . SER A 1 88 ? 21.345 2.041 -6.911 1.00 82.62 88 SER A CA 1
ATOM 691 C C . SER A 1 88 ? 22.093 1.183 -7.942 1.00 82.62 88 SER A C 1
ATOM 693 O O . SER A 1 88 ? 23.303 1.347 -8.094 1.00 82.62 88 SER A O 1
ATOM 695 N N . LYS A 1 89 ? 21.399 0.273 -8.641 1.00 83.25 89 LYS A N 1
ATOM 696 C CA . LYS A 1 89 ? 21.994 -0.686 -9.580 1.00 83.25 89 LYS A CA 1
ATOM 697 C C . LYS A 1 89 ? 21.593 -0.450 -11.036 1.00 83.25 89 LYS A C 1
ATOM 699 O O . LYS A 1 89 ? 22.409 -0.709 -11.918 1.00 83.25 89 LYS A O 1
ATOM 704 N N . SER A 1 90 ? 20.370 0.010 -11.307 1.00 89.50 90 SER A N 1
ATOM 705 C CA . SER A 1 90 ? 19.858 0.133 -12.678 1.00 89.50 90 SER A CA 1
ATOM 706 C C . SER A 1 90 ? 18.691 1.108 -12.807 1.00 89.50 90 SER A C 1
ATOM 708 O O . SER A 1 90 ? 17.982 1.396 -11.844 1.00 89.50 90 SER A O 1
ATOM 710 N N . LYS A 1 91 ? 18.451 1.564 -14.039 1.00 93.12 91 LYS A N 1
ATOM 711 C CA . LYS A 1 91 ? 17.190 2.200 -14.425 1.00 93.12 91 LYS A CA 1
ATOM 712 C C . LYS A 1 91 ? 16.064 1.163 -14.369 1.00 93.12 91 LYS A C 1
ATOM 714 O O . LYS A 1 91 ? 16.235 0.057 -14.880 1.00 93.12 91 LYS A O 1
ATOM 719 N N . LEU A 1 92 ? 14.933 1.524 -13.773 1.00 94.75 92 LEU A N 1
ATOM 720 C CA . LEU A 1 92 ? 13.730 0.695 -13.792 1.00 94.75 92 LEU A CA 1
ATOM 721 C C . LEU A 1 92 ? 13.156 0.640 -15.220 1.00 94.75 92 LEU A C 1
ATOM 723 O O . LEU A 1 92 ? 12.997 1.699 -15.842 1.00 94.75 92 LEU A O 1
ATOM 727 N N . PRO A 1 93 ? 12.853 -0.558 -15.752 1.00 94.69 93 PRO A N 1
ATOM 728 C CA . PRO A 1 93 ? 12.198 -0.697 -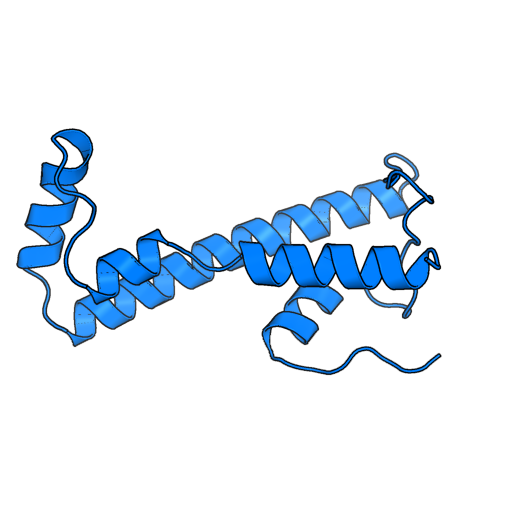17.045 1.00 94.69 93 PRO A CA 1
ATOM 729 C C . PRO A 1 93 ? 10.794 -0.081 -17.026 1.00 94.69 93 PRO A C 1
ATOM 731 O O . PRO A 1 93 ? 10.152 0.034 -15.981 1.00 94.69 93 PRO A O 1
ATOM 734 N N . VAL A 1 94 ? 10.325 0.310 -18.209 1.00 95.56 94 VAL A N 1
ATOM 735 C CA . VAL A 1 94 ? 8.960 0.791 -18.442 1.00 95.56 94 VAL A CA 1
ATOM 736 C C . VAL A 1 94 ? 8.200 -0.341 -19.122 1.00 95.56 94 VAL A C 1
ATOM 738 O O . VAL A 1 94 ? 8.659 -0.824 -20.152 1.00 95.56 94 VAL A O 1
ATOM 741 N N . GLU A 1 95 ? 7.094 -0.776 -18.514 1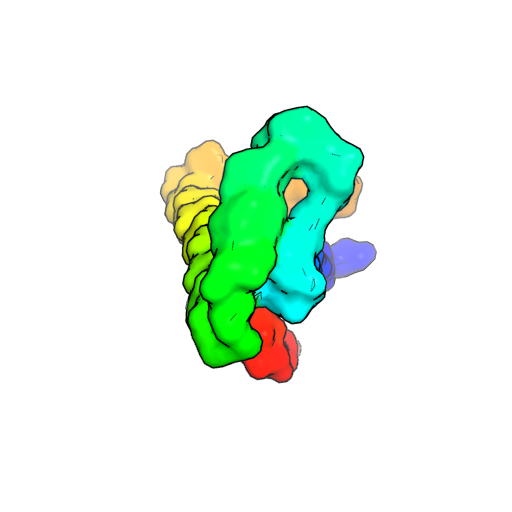.00 95.38 95 GLU A N 1
ATOM 742 C CA . GLU A 1 95 ? 6.240 -1.882 -18.990 1.00 95.38 95 GLU A CA 1
ATOM 743 C C . GLU A 1 95 ? 7.014 -3.172 -19.338 1.00 95.38 95 GLU A C 1
ATOM 745 O O . GLU A 1 95 ? 6.867 -3.703 -20.441 1.00 95.38 95 GLU A O 1
ATOM 750 N N . PRO A 1 96 ? 7.843 -3.722 -18.426 1.00 95.12 96 PRO A N 1
ATOM 751 C CA . PRO A 1 96 ? 8.634 -4.920 -18.728 1.00 95.12 96 PRO A CA 1
ATOM 752 C C . PRO A 1 96 ? 7.788 -6.145 -19.116 1.00 95.12 96 PRO A C 1
ATOM 754 O O . PRO A 1 96 ? 8.297 -7.039 -19.787 1.00 95.12 96 PRO A O 1
ATOM 757 N N . PHE A 1 97 ? 6.513 -6.180 -18.716 1.00 95.81 97 PHE A N 1
ATOM 758 C CA . PHE A 1 97 ? 5.554 -7.242 -19.037 1.00 95.81 97 PHE A CA 1
ATOM 759 C C . PHE A 1 97 ? 4.468 -6.805 -20.036 1.00 95.81 97 PHE A C 1
ATOM 761 O O . PHE A 1 97 ? 3.507 -7.538 -20.258 1.00 95.81 97 PHE A O 1
ATOM 768 N N . GLY A 1 98 ? 4.595 -5.616 -20.639 1.00 94.44 98 GLY A N 1
ATOM 769 C CA . GLY A 1 98 ? 3.555 -5.033 -21.496 1.00 94.44 98 GLY A CA 1
ATOM 770 C C . GLY A 1 98 ? 2.315 -4.542 -20.736 1.00 94.44 98 GLY A C 1
ATOM 771 O O . GLY A 1 98 ? 1.255 -4.392 -21.339 1.00 94.44 98 GLY A O 1
ATOM 772 N N . THR A 1 99 ? 2.444 -4.327 -19.426 1.00 95.75 99 THR A N 1
ATOM 773 C CA . THR A 1 99 ? 1.407 -3.833 -18.512 1.00 95.75 99 THR A CA 1
ATOM 774 C C . THR A 1 99 ? 1.894 -2.601 -17.756 1.00 95.75 99 THR A C 1
ATOM 776 O O . THR A 1 99 ? 3.093 -2.415 -17.519 1.00 95.75 99 THR A O 1
ATOM 779 N N . GLU A 1 100 ? 0.956 -1.742 -17.363 1.00 96.94 100 GLU A N 1
ATOM 780 C CA . GLU A 1 100 ? 1.255 -0.535 -16.608 1.00 96.94 100 GLU A CA 1
ATOM 781 C C . GLU A 1 100 ? 1.639 -0.845 -15.155 1.00 96.94 100 GLU A C 1
ATOM 783 O O . GLU A 1 100 ? 1.209 -1.819 -14.538 1.00 96.94 100 GLU A O 1
ATOM 788 N N . MET A 1 101 ? 2.386 0.072 -14.540 1.00 97.25 101 MET A N 1
ATOM 789 C CA . MET A 1 101 ? 2.878 -0.083 -13.166 1.00 97.25 101 MET A CA 1
ATOM 790 C C . MET A 1 101 ? 1.769 -0.314 -12.125 1.00 97.25 101 MET A C 1
ATOM 792 O O . MET A 1 101 ? 1.916 -1.103 -11.193 1.00 97.25 101 MET A O 1
ATOM 796 N N . HIS A 1 102 ? 0.645 0.385 -12.276 1.00 98.19 102 HIS A N 1
ATOM 797 C CA . HIS A 1 102 ? -0.496 0.273 -11.373 1.00 98.19 102 HIS A CA 1
ATOM 798 C C . HIS A 1 102 ? -1.304 -1.015 -11.610 1.00 98.19 102 HIS A C 1
ATOM 800 O O . HIS A 1 102 ? -1.898 -1.536 -10.666 1.00 98.19 102 HIS A O 1
ATOM 806 N N . TYR A 1 103 ? -1.279 -1.562 -12.830 1.00 98.19 103 TYR A N 1
ATOM 807 C CA . TYR A 1 103 ? -1.860 -2.867 -13.140 1.00 98.19 103 TYR A CA 1
ATOM 808 C C . TYR A 1 103 ? -1.085 -3.989 -12.440 1.00 98.19 103 TYR A C 1
ATOM 810 O O . TYR A 1 103 ? -1.678 -4.834 -11.761 1.00 98.19 103 TYR A O 1
ATOM 818 N N . ASP A 1 104 ? 0.245 -3.959 -12.538 1.00 98.19 104 ASP A N 1
ATOM 819 C CA . ASP A 1 104 ? 1.107 -4.943 -11.880 1.00 98.19 104 ASP A CA 1
ATOM 820 C C . ASP A 1 104 ? 0.950 -4.885 -10.357 1.00 98.19 104 ASP A C 1
ATOM 822 O O . ASP A 1 104 ? 0.809 -5.924 -9.712 1.00 98.19 104 ASP A O 1
ATOM 826 N N . PHE A 1 105 ? 0.856 -3.682 -9.780 1.00 98.44 105 PHE A N 1
ATOM 827 C CA . PHE A 1 105 ? 0.541 -3.499 -8.360 1.00 98.44 105 PHE A CA 1
ATOM 828 C C . PHE A 1 105 ? -0.767 -4.186 -7.948 1.00 98.44 105 PHE A C 1
ATOM 830 O O . PHE A 1 105 ? -0.790 -4.907 -6.950 1.00 98.44 105 PHE A O 1
ATOM 837 N N . ILE A 1 106 ? -1.852 -3.995 -8.705 1.00 97.88 106 ILE A N 1
ATOM 838 C CA . ILE A 1 106 ? -3.147 -4.611 -8.391 1.00 97.88 106 ILE A CA 1
ATOM 839 C C . ILE A 1 106 ? -3.063 -6.136 -8.504 1.00 97.88 106 ILE A C 1
ATOM 841 O O . ILE A 1 106 ? -3.507 -6.835 -7.593 1.00 97.88 106 ILE A O 1
ATOM 845 N N . SER A 1 107 ? -2.434 -6.650 -9.559 1.00 97.62 107 SER A N 1
ATOM 846 C CA . SER A 1 107 ? -2.255 -8.092 -9.770 1.00 97.62 107 SER A CA 1
ATOM 847 C C . SER A 1 107 ? -1.477 -8.731 -8.612 1.00 97.62 107 SER A C 1
ATOM 849 O O . SER A 1 107 ? -1.932 -9.699 -7.998 1.00 97.62 107 SER A O 1
ATOM 851 N N . ARG A 1 108 ? -0.344 -8.132 -8.215 1.00 97.88 108 ARG A N 1
ATOM 852 C CA . ARG A 1 108 ? 0.448 -8.595 -7.063 1.00 97.88 108 ARG A CA 1
ATOM 853 C C . ARG A 1 108 ? -0.308 -8.458 -5.744 1.00 97.88 108 ARG A C 1
ATOM 855 O O . ARG A 1 108 ? -0.200 -9.325 -4.877 1.00 97.88 108 ARG A O 1
ATOM 862 N N . LYS A 1 109 ? -1.142 -7.426 -5.589 1.00 96.31 109 LYS A N 1
ATOM 863 C CA . LYS A 1 109 ? -1.994 -7.263 -4.403 1.00 96.31 109 LYS A CA 1
ATOM 864 C C . LYS A 1 109 ? -3.046 -8.368 -4.275 1.00 96.31 109 LYS A C 1
ATOM 866 O O . LYS A 1 109 ? -3.370 -8.749 -3.147 1.00 96.31 109 LYS A O 1
ATOM 871 N N . PHE A 1 110 ? -3.564 -8.875 -5.394 1.00 95.81 110 PHE A N 1
ATOM 872 C CA . PHE A 1 110 ? -4.491 -10.012 -5.428 1.00 95.81 110 PHE A CA 1
ATOM 873 C C . PHE A 1 110 ? -3.802 -11.380 -5.325 1.00 95.81 110 PHE A C 1
ATOM 875 O O . PHE A 1 110 ? -4.488 -12.382 -5.129 1.00 95.81 110 PHE A O 1
ATOM 882 N N . GLY A 1 111 ? -2.467 -11.409 -5.324 1.00 96.06 111 GLY A N 1
ATOM 883 C CA . GLY A 1 111 ? -1.673 -12.621 -5.135 1.00 96.06 111 GLY A CA 1
ATOM 884 C C . GLY A 1 111 ? -1.350 -13.361 -6.429 1.00 96.06 111 GLY A C 1
ATOM 885 O O . GLY A 1 111 ? -0.955 -14.520 -6.359 1.00 96.06 111 GLY A O 1
ATOM 886 N N . ASP A 1 112 ? -1.512 -12.715 -7.583 1.00 97.38 112 ASP A N 1
ATOM 887 C CA . ASP A 1 112 ? -1.101 -13.289 -8.862 1.00 97.38 112 ASP A CA 1
ATOM 888 C C . ASP A 1 112 ? 0.428 -13.375 -8.924 1.00 97.38 112 ASP A C 1
ATOM 890 O O . ASP A 1 112 ? 1.112 -12.448 -8.488 1.00 97.38 112 ASP A O 1
ATOM 894 N N . ASP A 1 113 ? 0.970 -14.431 -9.526 1.00 96.56 113 ASP A N 1
ATOM 895 C CA . ASP A 1 113 ? 2.413 -14.579 -9.732 1.00 96.56 113 ASP A CA 1
ATOM 896 C C . ASP A 1 113 ? 2.941 -13.650 -10.840 1.00 96.56 113 ASP A C 1
ATOM 898 O O . ASP A 1 113 ? 2.218 -13.258 -11.764 1.00 96.56 113 ASP A O 1
ATOM 902 N N . TRP A 1 114 ? 4.228 -13.298 -10.767 1.00 96.31 114 TRP A N 1
ATOM 903 C CA . TRP A 1 114 ? 4.905 -12.567 -11.843 1.00 96.31 114 TRP A CA 1
ATOM 904 C C . TRP A 1 114 ? 4.900 -13.370 -13.156 1.00 96.31 114 TRP A C 1
ATOM 906 O O . TRP A 1 114 ? 5.172 -14.570 -13.112 1.00 96.31 114 TRP A O 1
ATOM 916 N N . PRO A 1 115 ? 4.650 -12.739 -14.323 1.00 93.38 115 PRO A N 1
ATOM 917 C CA . PRO A 1 115 ? 4.739 -13.430 -15.606 1.00 93.38 115 PRO A CA 1
ATOM 918 C C . PRO A 1 115 ? 6.148 -13.978 -15.868 1.00 93.38 115 PRO A C 1
ATOM 920 O O . PRO A 1 115 ? 7.150 -13.340 -15.528 1.00 93.38 115 PRO A O 1
ATOM 923 N N . GLU A 1 116 ? 6.219 -15.144 -16.508 1.00 87.94 116 GLU A N 1
ATOM 924 C CA . GLU A 1 116 ? 7.463 -15.684 -17.064 1.00 87.94 116 GLU A CA 1
ATOM 925 C C . GLU A 1 116 ? 7.757 -15.012 -18.417 1.00 87.94 116 GLU A C 1
ATOM 927 O O . GLU A 1 116 ? 6.837 -14.785 -19.207 1.00 87.94 116 GLU A O 1
ATOM 932 N N . LEU A 1 117 ? 9.028 -14.672 -18.662 1.00 74.75 117 LEU A N 1
ATOM 933 C CA . LEU A 1 117 ? 9.516 -14.035 -19.894 1.00 74.75 117 LEU A CA 1
ATOM 934 C C . LEU A 1 117 ? 10.333 -15.010 -20.744 1.00 74.75 117 LEU A C 1
ATOM 936 O O . LEU A 1 117 ? 11.117 -15.785 -20.149 1.00 74.75 117 LEU A O 1
#

pLDDT: mean 95.41, std 4.93, range [59.0, 98.62]